Protein AF-A0A7S1C2X7-F1 (afdb_monomer)

Foldseek 3Di:
DDAQDKDWDADPVRFIWIKGFNDDDPQAKTWIWTAGPVRQKIKIKMWGWDWDADPVGTDIDIDMDIDMDHDDPPPCPVVVVVVVVVVVVVVVVVVCVVVVD

Solvent-accessible surface area (backbone atoms only — not comparable to full-atom values): 5803 Å² total; per-residue (Å²): 131,56,53,70,40,74,42,83,44,74,48,95,87,71,51,62,37,46,36,33,24,78,41,42,45,86,91,38,37,37,34,35,38,34,37,36,80,96,61,53,30,35,39,41,38,38,44,39,47,42,84,37,84,49,99,94,44,79,41,75,44,78,47,75,51,77,50,78,50,62,85,61,63,85,74,52,52,64,64,47,47,52,57,50,49,52,51,48,53,54,51,50,51,54,52,47,62,74,70,66,122

pLDDT: mean 79.11, std 12.17, range [45.94, 93.06]

Sequence (101 aa):
MVEGSKMAVQFSNGMAGTCNFPVAEPHKFCRWEFSFFAGLMKGIGTFTLTPQESDDGTVTKFDYTFSMEGFVGSIMSVVGNKAIIEGTENGLANIAKHFAK

Radius of gyration: 15.59 Å; Cα contacts (8 Å, |Δi|>4): 150; chains: 1; bounding box: 42×25×42 Å

Mean predicte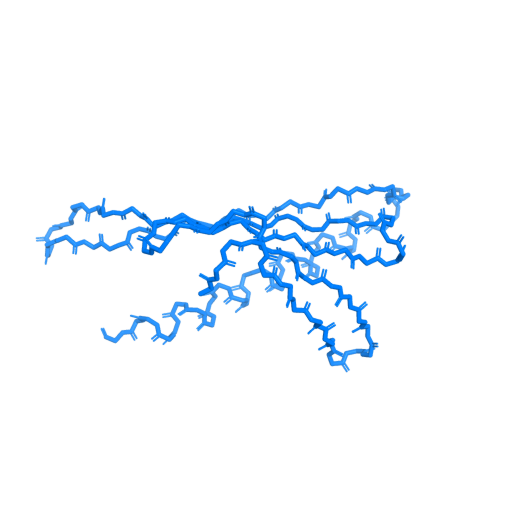d aligned error: 7.64 Å

Secondary structure (DSSP, 8-state):
--TT-EEEEE-TTS-EEEEEEEEEETTTEEEEEEEEGGGTEEEEEEEEEEEEEETTEEEEEEEEEEEEEE---TTHHHHHHHHHHHHHHHHHHHHHHHH--

Nearest PDB structures (foldseek):
  5zm6-assembly1_A-2  TM=5.815E-01  e=2.275E-01  Homo sapiens
  2ns9-assembly1_B  TM=5.458E-01  e=2.154E-01  Aeropyrum pernix
  5zm7-assembly1_A  TM=5.971E-01  e=5.152E-01  Homo sapiens
  1z94-assembly1_B  TM=5.077E-01  e=4.143E-01  Chromobacterium violaceum ATCC 12472
  8ceo-assembly1_l  TM=2.334E-01  e=2.643E+00  Saccharomyces cerevisiae

Organism: NCBI:txid216773

Structure (mmCIF, N/CA/C/O backbone):
data_AF-A0A7S1C2X7-F1
#
_entry.id   AF-A0A7S1C2X7-F1
#
loop_
_atom_site.group_PDB
_atom_site.id
_atom_site.type_symbol
_atom_site.label_atom_id
_atom_site.label_alt_id
_atom_site.label_comp_id
_atom_site.label_asym_id
_atom_site.label_entity_id
_atom_site.label_seq_id
_atom_site.pdbx_PDB_ins_code
_atom_site.Cartn_x
_atom_site.Cartn_y
_atom_site.Cartn_z
_atom_site.occupancy
_atom_site.B_iso_or_equiv
_atom_site.auth_seq_id
_atom_site.auth_comp_id
_atom_site.auth_asym_id
_atom_site.auth_atom_id
_atom_site.pdbx_PDB_model_num
ATOM 1 N N . MET A 1 1 ? -11.056 -4.405 -5.064 1.00 64.38 1 MET A N 1
ATOM 2 C CA . MET A 1 1 ? -9.813 -4.956 -5.645 1.00 64.38 1 MET A CA 1
ATOM 3 C C . MET A 1 1 ? -9.756 -6.435 -5.332 1.00 64.38 1 MET A C 1
ATOM 5 O O . MET A 1 1 ? -10.216 -6.807 -4.261 1.00 64.38 1 MET A O 1
ATOM 9 N N . VAL A 1 2 ? -9.264 -7.253 -6.262 1.00 80.06 2 VAL A N 1
ATOM 10 C CA . VAL A 1 2 ? -9.140 -8.711 -6.086 1.00 80.06 2 VAL A CA 1
ATOM 11 C C . VAL A 1 2 ? -7.661 -9.069 -6.092 1.00 80.06 2 VAL A C 1
ATOM 13 O O . VAL A 1 2 ? -6.878 -8.451 -6.820 1.00 80.06 2 VAL A O 1
ATOM 16 N N . GLU A 1 3 ? -7.278 -10.036 -5.269 1.00 89.25 3 GLU A N 1
ATOM 17 C CA . GLU A 1 3 ? -5.918 -10.562 -5.243 1.00 89.25 3 GLU A CA 1
ATOM 18 C C . GLU A 1 3 ? -5.467 -11.020 -6.639 1.00 89.25 3 GLU A C 1
ATOM 20 O O . GLU A 1 3 ? -6.252 -11.543 -7.430 1.00 89.25 3 GLU A O 1
ATOM 25 N N . GLY A 1 4 ? -4.205 -10.756 -6.974 1.00 86.50 4 GLY A N 1
ATOM 26 C CA . GLY A 1 4 ? -3.608 -11.085 -8.270 1.00 86.50 4 GLY A CA 1
ATOM 27 C C . GLY A 1 4 ? -3.970 -10.122 -9.406 1.00 86.50 4 GLY A C 1
ATOM 28 O O . GLY A 1 4 ? -3.434 -10.251 -10.510 1.00 86.50 4 GLY A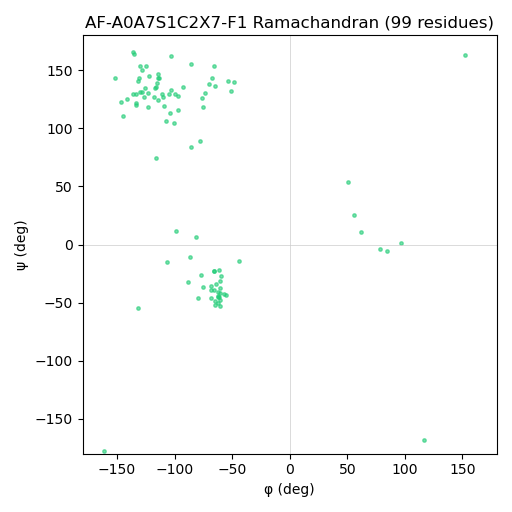 O 1
ATOM 29 N N . SER A 1 5 ? -4.838 -9.134 -9.161 1.00 89.06 5 SER A N 1
ATOM 30 C CA . SER A 1 5 ? -5.171 -8.122 -10.167 1.00 89.06 5 SER A CA 1
ATOM 31 C C . SER A 1 5 ? -3.974 -7.232 -10.518 1.00 89.06 5 SER A C 1
ATOM 33 O O . SER A 1 5 ? -3.045 -7.029 -9.728 1.00 89.06 5 SER A O 1
ATOM 35 N N . LYS A 1 6 ? -4.003 -6.697 -11.742 1.00 89.81 6 LYS A N 1
ATOM 36 C CA . LYS A 1 6 ? -2.997 -5.778 -12.273 1.00 89.81 6 LYS A CA 1
ATOM 37 C C . LYS A 1 6 ? -3.678 -4.569 -12.890 1.00 89.81 6 LYS A C 1
ATOM 39 O O . LYS A 1 6 ? -4.719 -4.701 -13.529 1.00 89.81 6 LYS A O 1
ATOM 44 N N . MET A 1 7 ? -3.064 -3.408 -12.731 1.00 88.69 7 MET A N 1
ATOM 45 C CA . MET A 1 7 ? -3.480 -2.159 -13.353 1.00 88.69 7 MET A CA 1
ATOM 46 C C . MET A 1 7 ? -2.284 -1.508 -14.035 1.00 88.69 7 MET A C 1
ATOM 48 O O . MET A 1 7 ? -1.226 -1.343 -13.428 1.00 88.69 7 MET A O 1
ATOM 52 N N . ALA A 1 8 ? -2.466 -1.098 -15.287 1.00 86.38 8 ALA A N 1
ATOM 53 C CA . ALA A 1 8 ? -1.550 -0.158 -15.912 1.00 86.38 8 ALA A CA 1
ATOM 54 C C . ALA A 1 8 ? -1.812 1.232 -15.318 1.00 86.38 8 ALA A C 1
ATOM 56 O O . ALA A 1 8 ? -2.961 1.669 -15.245 1.00 86.38 8 ALA A O 1
ATOM 57 N N . VAL A 1 9 ? -0.755 1.910 -14.879 1.00 82.25 9 VAL A N 1
ATOM 58 C CA . VAL A 1 9 ? -0.835 3.265 -14.329 1.00 82.25 9 VAL A CA 1
ATOM 59 C C . VAL A 1 9 ? -0.014 4.175 -15.219 1.00 82.25 9 VAL A C 1
ATOM 61 O O . VAL A 1 9 ? 1.157 3.899 -15.480 1.00 82.25 9 VAL A O 1
ATOM 64 N N . GLN A 1 10 ? -0.635 5.259 -15.670 1.00 82.81 10 GLN A N 1
ATOM 65 C CA . GLN A 1 10 ? 0.031 6.338 -16.378 1.00 82.81 10 GLN A CA 1
ATOM 66 C C . GLN A 1 10 ? -0.040 7.596 -15.519 1.00 82.81 10 GLN A C 1
ATOM 68 O O . GLN A 1 10 ? -1.116 8.020 -15.098 1.00 82.81 10 GLN A O 1
ATOM 73 N N . PHE A 1 11 ? 1.119 8.175 -15.241 1.00 74.19 11 PHE A N 1
ATOM 74 C CA . PHE A 1 11 ? 1.243 9.430 -14.524 1.00 74.19 11 PHE A CA 1
ATOM 75 C C . PHE A 1 11 ? 1.114 10.607 -15.492 1.00 74.19 11 PHE A C 1
ATOM 77 O O . PHE A 1 11 ? 1.430 10.508 -16.679 1.00 74.19 11 PHE A O 1
ATOM 84 N N . SER A 1 12 ? 0.699 11.759 -14.966 1.00 75.00 12 SER A N 1
ATOM 85 C CA . SER A 1 12 ? 0.547 13.002 -15.734 1.00 75.00 12 SER A CA 1
ATOM 86 C C . SER A 1 12 ? 1.856 13.510 -16.349 1.00 75.00 12 SER A C 1
ATOM 88 O O . SER A 1 12 ? 1.824 14.230 -17.341 1.00 75.00 12 SER A O 1
ATOM 90 N N . ASN A 1 13 ? 3.007 13.109 -15.802 1.00 74.44 13 ASN A N 1
ATOM 91 C CA . ASN A 1 13 ? 4.333 13.410 -16.347 1.00 74.44 13 ASN A CA 1
ATOM 92 C C . ASN A 1 13 ? 4.756 12.471 -17.500 1.00 74.44 13 ASN A C 1
ATOM 94 O O . ASN A 1 13 ? 5.904 12.516 -17.935 1.00 74.44 13 ASN A O 1
ATOM 98 N N . GLY A 1 14 ? 3.859 11.596 -17.967 1.00 76.25 14 GLY A N 1
ATOM 99 C CA . GLY A 1 14 ? 4.105 10.659 -19.063 1.00 76.25 14 GLY A CA 1
ATOM 100 C C . GLY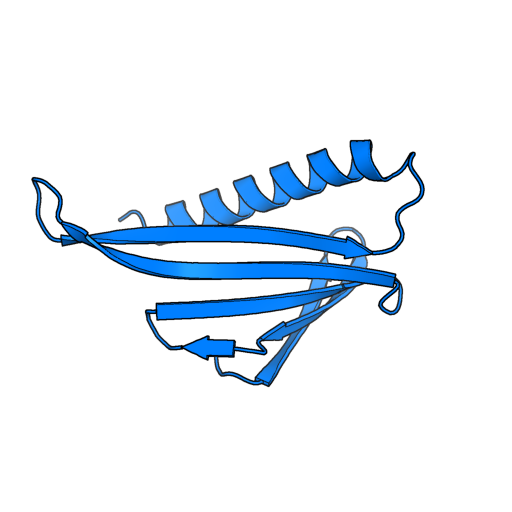 A 1 14 ? 4.786 9.352 -18.651 1.00 76.25 14 GLY A C 1
ATOM 101 O O . GLY A 1 14 ? 4.891 8.448 -19.479 1.00 76.25 14 GLY A O 1
ATOM 102 N N . MET A 1 15 ? 5.211 9.202 -17.391 1.00 74.06 15 MET A N 1
ATOM 103 C CA . MET A 1 15 ? 5.709 7.920 -16.892 1.00 74.06 15 MET A CA 1
ATOM 104 C C . MET A 1 15 ? 4.575 6.898 -16.835 1.00 74.06 15 MET A C 1
ATOM 106 O O . MET A 1 15 ? 3.447 7.219 -16.466 1.00 74.06 15 MET A O 1
ATOM 110 N N . ALA A 1 16 ? 4.886 5.646 -17.147 1.00 79.88 16 ALA A N 1
ATOM 111 C CA . ALA A 1 16 ? 3.953 4.540 -17.016 1.00 79.88 16 ALA A CA 1
ATOM 112 C C . ALA A 1 16 ? 4.598 3.383 -16.256 1.00 79.88 16 ALA A C 1
ATOM 114 O O . ALA A 1 16 ? 5.818 3.204 -16.270 1.00 79.88 16 ALA A O 1
ATOM 115 N N . GLY A 1 17 ? 3.768 2.581 -15.60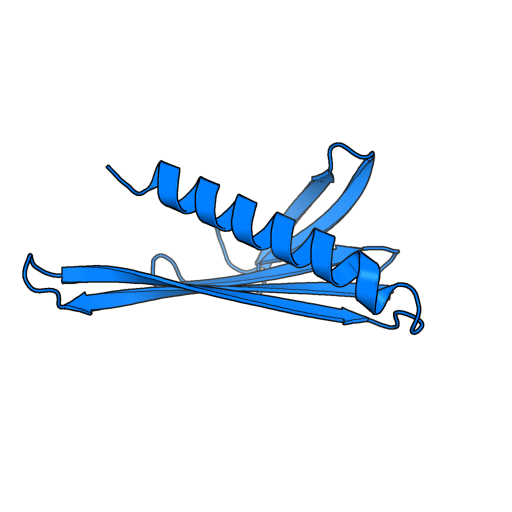7 1.00 81.00 17 GLY A N 1
ATOM 116 C CA . GLY A 1 17 ? 4.196 1.334 -14.998 1.00 81.00 17 GLY A CA 1
ATOM 117 C C . GLY A 1 17 ? 3.023 0.412 -14.729 1.00 81.00 17 GLY A C 1
ATOM 118 O O . GLY A 1 17 ? 1.874 0.707 -15.060 1.00 81.00 17 GLY A O 1
ATOM 119 N N . THR A 1 18 ? 3.327 -0.732 -14.133 1.00 86.31 18 THR A N 1
ATOM 120 C CA . THR A 1 18 ? 2.313 -1.711 -13.740 1.00 86.31 18 THR A CA 1
ATOM 121 C C . THR A 1 18 ? 2.215 -1.738 -12.227 1.00 86.31 18 THR A C 1
ATOM 123 O O . THR A 1 18 ? 3.222 -1.920 -11.543 1.00 86.31 18 THR A O 1
ATOM 126 N N . CYS A 1 19 ? 0.998 -1.564 -11.722 1.00 88.69 19 CYS A N 1
ATOM 127 C CA . CYS A 1 19 ? 0.641 -1.802 -10.336 1.00 88.69 19 CYS A CA 1
ATOM 128 C C . CYS A 1 19 ? 0.031 -3.202 -10.217 1.00 88.69 19 CYS A C 1
ATOM 130 O O . CYS A 1 19 ? -0.885 -3.550 -10.962 1.00 88.69 19 CYS A O 1
ATOM 132 N N . ASN A 1 20 ? 0.545 -4.011 -9.301 1.00 91.69 20 ASN A N 1
ATOM 133 C CA . ASN A 1 20 ? 0.075 -5.361 -9.017 1.00 91.69 20 ASN A CA 1
ATOM 134 C C . ASN A 1 20 ? -0.499 -5.396 -7.605 1.00 91.69 20 ASN A C 1
ATOM 136 O O . ASN A 1 20 ? 0.026 -4.727 -6.722 1.00 91.69 20 ASN A O 1
ATOM 140 N N . PHE A 1 21 ? -1.517 -6.218 -7.377 1.00 91.38 21 PHE A N 1
ATOM 141 C CA . PHE A 1 21 ? -2.149 -6.389 -6.069 1.00 91.38 21 PHE A CA 1
ATOM 142 C C . PHE A 1 21 ? -1.936 -7.828 -5.591 1.00 91.38 21 PHE A C 1
ATOM 144 O O . PHE A 1 21 ? -2.850 -8.646 -5.696 1.00 91.38 21 PHE A O 1
ATOM 151 N N . PRO A 1 22 ? -0.716 -8.187 -5.146 1.00 90.50 22 PRO A N 1
ATOM 152 C CA . PRO A 1 22 ? -0.373 -9.569 -4.816 1.00 90.50 22 PRO A CA 1
ATOM 153 C C . PRO A 1 22 ? -1.145 -10.130 -3.622 1.00 90.50 22 PRO A C 1
ATOM 155 O O . PRO A 1 22 ? -1.238 -11.343 -3.512 1.00 90.50 22 PRO A O 1
ATOM 158 N N . VAL A 1 23 ? -1.667 -9.273 -2.739 1.00 92.00 23 VAL A N 1
ATOM 159 C CA . VAL A 1 23 ? -2.491 -9.679 -1.595 1.00 92.00 23 VAL A CA 1
ATOM 160 C C . VAL A 1 23 ? -3.602 -8.655 -1.423 1.00 92.00 23 VAL A C 1
ATOM 162 O O . VAL A 1 23 ? -3.326 -7.458 -1.302 1.00 92.00 23 VAL A O 1
ATOM 165 N N . ALA A 1 24 ? -4.853 -9.106 -1.407 1.00 91.62 24 ALA A N 1
ATOM 166 C CA . ALA A 1 24 ? -5.993 -8.232 -1.161 1.00 91.62 24 ALA A CA 1
ATOM 167 C C . ALA A 1 24 ? -7.080 -8.968 -0.377 1.00 91.62 24 ALA A C 1
ATOM 169 O O . ALA A 1 24 ? -7.782 -9.826 -0.907 1.00 91.62 24 ALA A O 1
ATOM 170 N N . GLU A 1 25 ? -7.259 -8.561 0.874 1.00 92.19 25 GLU A N 1
ATOM 171 C CA . GLU A 1 25 ? -8.318 -9.020 1.758 1.00 92.19 25 GLU A CA 1
ATOM 172 C C . GLU A 1 25 ? -9.395 -7.933 1.867 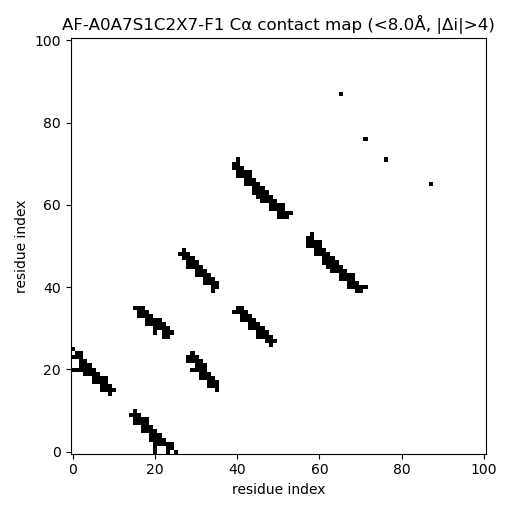1.00 92.19 25 GLU A C 1
ATOM 174 O O . GLU A 1 25 ? -9.141 -6.855 2.428 1.00 92.19 25 GLU A O 1
ATOM 179 N N . PRO A 1 26 ? -10.611 -8.181 1.348 1.00 88.38 26 PRO A N 1
ATOM 180 C CA . PRO A 1 26 ? -11.699 -7.220 1.423 1.00 88.38 26 PRO A CA 1
ATOM 181 C C . PRO A 1 26 ? -11.911 -6.704 2.849 1.00 88.38 26 PRO A C 1
ATOM 183 O O . PRO A 1 26 ? -11.985 -7.480 3.799 1.00 88.38 26 PRO A O 1
ATOM 186 N N . HIS A 1 27 ? -12.019 -5.381 2.980 1.00 86.00 27 HIS A N 1
ATOM 187 C CA . HIS A 1 27 ? -12.272 -4.675 4.243 1.00 86.00 27 HIS A CA 1
ATOM 188 C C . HIS A 1 27 ? -11.200 -4.832 5.334 1.00 86.00 27 HIS A C 1
ATOM 190 O O . HIS A 1 27 ? -11.440 -4.410 6.461 1.00 86.00 27 HIS A O 1
ATOM 196 N N . LYS A 1 28 ? -10.025 -5.397 5.023 1.00 90.88 28 LYS A N 1
ATOM 197 C CA . LYS A 1 28 ? -8.959 -5.618 6.012 1.00 90.88 28 LYS A CA 1
ATOM 198 C C . LYS A 1 28 ? -7.597 -5.144 5.547 1.00 90.88 28 LYS A C 1
ATOM 200 O O . LYS A 1 28 ? -6.942 -4.377 6.246 1.00 90.88 28 LYS A O 1
ATOM 205 N N . PHE A 1 29 ? -7.156 -5.612 4.385 1.00 91.44 29 PHE A N 1
ATOM 206 C CA . PHE A 1 29 ? -5.766 -5.463 3.986 1.00 91.44 29 PHE A CA 1
ATOM 207 C C . PHE A 1 29 ? -5.618 -5.408 2.473 1.00 91.44 29 PHE A C 1
ATOM 209 O O . PHE A 1 29 ? -6.306 -6.102 1.729 1.00 91.44 29 PHE A O 1
ATOM 216 N N . CYS A 1 30 ? -4.685 -4.598 1.997 1.00 92.62 30 CYS A N 1
ATOM 217 C CA . CYS A 1 30 ? -4.309 -4.584 0.595 1.00 92.62 30 CYS A CA 1
ATOM 218 C C . CYS A 1 30 ? -2.826 -4.261 0.475 1.00 92.62 30 CYS A C 1
ATOM 220 O O . CYS A 1 30 ? -2.385 -3.198 0.911 1.00 92.62 30 CYS A O 1
ATOM 222 N N . ARG A 1 31 ? -2.067 -5.155 -0.155 1.00 92.75 31 ARG A N 1
ATOM 223 C CA . ARG A 1 31 ? -0.699 -4.890 -0.593 1.00 92.75 31 ARG A CA 1
ATOM 224 C C . ARG A 1 31 ? -0.709 -4.640 -2.086 1.00 92.75 31 ARG A C 1
ATOM 226 O O . ARG A 1 31 ? -1.265 -5.431 -2.848 1.00 92.75 31 ARG A O 1
ATOM 233 N N . TRP A 1 32 ? -0.035 -3.580 -2.498 1.00 90.56 32 TRP A N 1
ATOM 234 C CA . TRP A 1 32 ? 0.183 -3.275 -3.898 1.00 90.56 32 TRP A CA 1
ATOM 235 C C . TRP A 1 32 ? 1.654 -3.021 -4.184 1.00 90.56 32 TRP A C 1
ATOM 237 O O . TRP A 1 32 ? 2.422 -2.589 -3.327 1.00 90.56 32 TRP A O 1
ATOM 247 N N . GLU A 1 33 ? 2.053 -3.338 -5.406 1.00 90.69 33 GLU A N 1
ATOM 248 C CA . GLU A 1 33 ? 3.432 -3.276 -5.854 1.00 90.69 33 GLU A CA 1
ATOM 249 C C . GLU A 1 33 ? 3.494 -2.590 -7.206 1.00 90.69 33 GLU A C 1
ATOM 251 O O . GLU A 1 33 ? 2.908 -3.059 -8.184 1.00 90.69 33 GLU A O 1
ATOM 256 N N . PHE A 1 34 ? 4.225 -1.489 -7.264 1.00 85.75 34 PHE A N 1
ATOM 257 C CA . PHE A 1 34 ? 4.414 -0.712 -8.472 1.00 85.75 34 PHE A CA 1
ATOM 258 C C . PHE A 1 34 ? 5.853 -0.837 -8.957 1.00 85.75 34 PHE A C 1
ATOM 260 O O . PHE A 1 34 ? 6.784 -0.616 -8.190 1.00 85.75 34 PHE A O 1
ATOM 267 N N . SER A 1 35 ? 6.053 -1.164 -10.231 1.00 82.62 35 SER A N 1
ATOM 268 C CA . SER A 1 35 ? 7.393 -1.283 -10.820 1.00 82.62 35 SER A CA 1
ATOM 269 C C . SER A 1 35 ? 7.611 -0.248 -11.919 1.00 82.62 35 SER A C 1
ATOM 271 O O . SER A 1 35 ? 6.751 -0.050 -12.778 1.00 82.62 35 SER A O 1
ATOM 273 N N . PHE A 1 36 ? 8.784 0.387 -11.902 1.00 75.75 36 PHE A N 1
ATOM 274 C CA . PHE A 1 36 ? 9.198 1.436 -12.835 1.00 75.75 36 PHE A CA 1
ATOM 275 C C . PHE A 1 36 ? 10.643 1.200 -13.309 1.00 75.75 36 PHE A C 1
ATOM 277 O O . PHE A 1 36 ? 11.364 0.372 -12.751 1.00 75.75 36 PHE A O 1
ATOM 284 N N . PHE A 1 37 ? 11.041 1.867 -14.402 1.00 73.00 37 PHE A N 1
ATOM 285 C CA . PHE A 1 37 ? 12.340 1.676 -15.078 1.00 73.00 37 PHE A CA 1
ATOM 286 C C . PHE A 1 37 ? 12.654 0.205 -15.385 1.00 73.00 37 PHE A C 1
ATOM 288 O O . PHE A 1 37 ? 13.684 -0.320 -14.971 1.00 73.00 37 PHE A O 1
ATOM 295 N N . ALA A 1 38 ? 11.734 -0.484 -16.067 1.00 73.06 38 ALA A N 1
ATOM 296 C CA . ALA A 1 38 ? 11.872 -1.905 -16.404 1.00 73.06 38 ALA A CA 1
ATOM 297 C C . ALA A 1 38 ? 12.113 -2.835 -15.188 1.00 73.06 38 ALA A C 1
ATOM 299 O O . ALA A 1 38 ? 12.672 -3.916 -15.338 1.00 73.06 38 ALA A O 1
ATOM 300 N N . GLY A 1 39 ? 11.678 -2.429 -13.986 1.00 72.50 39 GLY A N 1
ATOM 301 C CA . GLY A 1 39 ? 11.792 -3.223 -12.757 1.00 72.50 39 GLY A CA 1
ATOM 302 C C . GLY A 1 39 ? 13.005 -2.891 -11.887 1.00 72.50 39 GLY A C 1
ATOM 303 O O . GLY A 1 39 ? 13.161 -3.497 -10.832 1.00 72.50 39 GLY A O 1
ATOM 304 N N . LEU A 1 40 ? 13.834 -1.916 -12.278 1.00 74.56 40 LEU A N 1
ATOM 305 C CA . LEU A 1 40 ? 14.977 -1.456 -11.474 1.00 74.56 40 LEU A CA 1
ATOM 306 C C . LEU A 1 40 ? 14.563 -0.779 -10.165 1.00 74.56 40 LEU A C 1
ATOM 308 O O . LEU A 1 40 ? 15.356 -0.706 -9.224 1.00 74.56 40 LEU A O 1
ATOM 312 N N . MET A 1 41 ? 13.333 -0.272 -10.116 1.00 75.94 41 MET A N 1
ATOM 313 C CA . MET A 1 41 ? 12.742 0.269 -8.906 1.00 75.94 41 MET A CA 1
ATOM 314 C C . MET A 1 41 ? 11.339 -0.290 -8.698 1.00 75.94 41 MET A C 1
ATOM 316 O O . MET A 1 41 ? 10.555 -0.459 -9.642 1.00 75.94 41 MET A O 1
ATOM 320 N N . LYS A 1 42 ? 11.038 -0.564 -7.433 1.00 82.94 42 LYS A N 1
ATOM 321 C CA . LYS A 1 42 ? 9.791 -1.147 -6.971 1.00 82.94 42 LYS A CA 1
ATOM 322 C C . LYS A 1 42 ? 9.282 -0.356 -5.771 1.00 82.94 42 LYS A C 1
ATOM 324 O O . LYS A 1 42 ? 9.973 -0.236 -4.770 1.00 82.94 42 LYS A O 1
ATOM 329 N N . GLY A 1 43 ? 8.077 0.185 -5.875 1.00 83.62 43 GLY A N 1
ATOM 330 C CA . GLY A 1 43 ? 7.325 0.727 -4.750 1.00 83.62 43 GLY A CA 1
ATOM 331 C C . GLY A 1 43 ? 6.420 -0.357 -4.182 1.00 83.62 43 GLY A C 1
ATOM 332 O O . GLY A 1 43 ? 5.771 -1.073 -4.945 1.00 83.62 43 GLY A O 1
ATOM 333 N N . ILE A 1 44 ? 6.375 -0.490 -2.864 1.00 87.44 44 ILE A N 1
ATOM 334 C CA . ILE A 1 44 ? 5.504 -1.433 -2.166 1.00 87.44 44 ILE A CA 1
ATOM 335 C C . ILE A 1 44 ? 4.660 -0.622 -1.196 1.00 87.44 44 ILE A C 1
ATOM 337 O O . ILE A 1 44 ? 5.192 0.035 -0.306 1.00 87.44 44 ILE A O 1
ATOM 341 N N . GLY A 1 45 ? 3.346 -0.661 -1.383 1.00 87.50 45 GLY A N 1
ATOM 342 C CA . GLY A 1 45 ? 2.391 -0.028 -0.488 1.00 87.50 45 GLY A CA 1
ATOM 343 C C . GLY A 1 45 ? 1.540 -1.062 0.234 1.00 87.50 45 GLY A C 1
ATOM 344 O O . GLY A 1 45 ? 1.150 -2.076 -0.352 1.00 87.50 45 GLY A O 1
ATOM 345 N N . THR A 1 46 ? 1.219 -0.800 1.498 1.00 91.50 46 THR A N 1
ATOM 346 C CA . THR A 1 46 ? 0.255 -1.597 2.264 1.00 91.50 46 THR A CA 1
ATOM 347 C C . THR A 1 46 ? -0.800 -0.701 2.886 1.00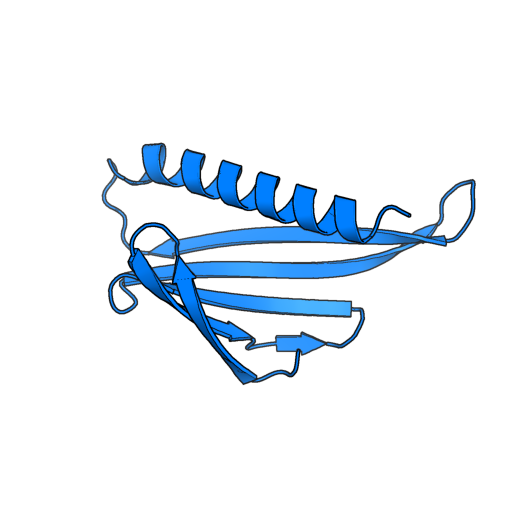 91.50 46 THR A C 1
ATOM 349 O O . THR A 1 46 ? -0.462 0.262 3.570 1.00 91.50 46 THR A O 1
ATOM 352 N N . PHE A 1 47 ? -2.062 -1.065 2.709 1.00 90.31 47 PHE A N 1
ATOM 353 C CA . PHE A 1 47 ? -3.193 -0.523 3.448 1.00 90.31 47 PHE A CA 1
ATOM 354 C C . PHE A 1 47 ? -3.657 -1.558 4.467 1.00 90.31 47 PHE A C 1
ATOM 356 O O . PHE A 1 47 ? -3.918 -2.702 4.089 1.00 90.31 47 PHE A O 1
ATOM 363 N N . THR A 1 48 ? -3.814 -1.145 5.719 1.00 92.38 48 THR A N 1
ATOM 364 C CA . THR A 1 48 ? -4.389 -1.968 6.783 1.00 92.38 48 THR A CA 1
ATOM 365 C C . THR A 1 48 ? -5.535 -1.205 7.431 1.00 92.38 48 THR A C 1
ATOM 367 O O . THR A 1 48 ? -5.377 -0.061 7.853 1.00 92.38 48 THR A O 1
ATOM 370 N N . LEU A 1 49 ? -6.696 -1.847 7.497 1.00 91.12 49 LEU A N 1
ATOM 371 C CA . LEU A 1 49 ? -7.899 -1.331 8.133 1.00 91.12 49 LEU A CA 1
ATOM 372 C C . LEU A 1 49 ? -8.135 -2.129 9.408 1.00 91.12 49 LEU A C 1
ATOM 374 O O . LEU A 1 49 ? -8.322 -3.345 9.352 1.00 91.12 49 LEU A O 1
ATOM 378 N N . THR A 1 50 ? -8.131 -1.454 10.553 1.00 92.56 50 THR A N 1
ATOM 379 C CA . THR A 1 50 ? -8.456 -2.084 11.837 1.00 92.56 50 THR A CA 1
ATOM 380 C C . THR A 1 50 ? -9.569 -1.313 12.537 1.00 92.56 50 THR A C 1
ATOM 382 O O . THR A 1 50 ? -9.531 -0.083 12.556 1.00 92.56 50 THR A O 1
ATOM 385 N N . PRO A 1 51 ? -10.590 -1.990 13.092 1.00 92.06 51 PRO A N 1
ATOM 386 C CA . PRO A 1 51 ? -11.532 -1.324 13.978 1.00 92.06 51 PRO A CA 1
ATOM 387 C C . PRO A 1 51 ? -10.788 -0.872 15.237 1.00 92.06 51 PRO A C 1
ATOM 389 O O . PRO A 1 51 ? -9.973 -1.613 15.790 1.00 92.06 51 PRO A O 1
ATOM 392 N N . GLN A 1 52 ? -11.064 0.346 15.675 1.00 92.25 52 GLN A N 1
ATOM 393 C CA . GLN A 1 52 ? -10.494 0.942 16.869 1.00 92.25 52 GLN A CA 1
ATOM 394 C C . GLN A 1 52 ? -11.623 1.584 17.673 1.00 92.25 52 GLN A C 1
ATOM 396 O O . GLN A 1 52 ? -12.408 2.361 17.140 1.00 92.25 52 GLN A O 1
ATOM 401 N N . GLU A 1 53 ? -11.698 1.266 18.959 1.00 93.06 53 GLU A N 1
ATOM 402 C CA . GLU A 1 53 ? -12.643 1.918 19.864 1.00 93.06 53 GLU A CA 1
ATOM 403 C C . GLU A 1 53 ? -12.223 3.374 20.115 1.00 93.06 53 GLU A C 1
ATOM 405 O O . GLU A 1 53 ? -11.037 3.678 20.280 1.00 93.06 53 GLU A O 1
ATOM 410 N N . SER A 1 54 ? -13.206 4.270 20.125 1.00 86.88 54 SER A N 1
ATOM 411 C CA . SER A 1 54 ? -13.080 5.697 20.416 1.00 86.88 54 SER A CA 1
ATOM 412 C C . SER A 1 54 ? -14.216 6.125 21.349 1.00 86.88 54 SER A C 1
ATOM 414 O O . SER A 1 54 ? -15.199 5.402 21.511 1.00 86.88 54 SER A O 1
ATOM 416 N N . ASP A 1 55 ? -14.091 7.306 21.951 1.00 88.50 55 ASP A N 1
ATOM 417 C CA . ASP A 1 55 ? -15.078 7.846 22.892 1.00 88.50 55 ASP A CA 1
ATOM 418 C C . ASP A 1 55 ? -16.472 8.014 22.250 1.00 88.50 55 ASP A C 1
ATOM 420 O O . ASP A 1 55 ? -17.487 7.875 22.932 1.00 88.50 55 ASP A O 1
ATOM 424 N N . ASP A 1 56 ? -16.525 8.216 20.928 1.00 87.44 56 ASP A N 1
ATOM 425 C CA . ASP A 1 56 ? -17.756 8.375 20.140 1.00 87.44 56 ASP A CA 1
ATOM 426 C C . ASP A 1 56 ? -18.204 7.078 19.419 1.00 87.44 56 ASP A C 1
ATOM 428 O O . ASP A 1 56 ? -19.093 7.105 18.563 1.00 87.44 56 ASP A O 1
ATOM 432 N N . GLY A 1 57 ? -17.599 5.929 19.751 1.00 89.12 57 GLY A N 1
ATOM 433 C CA . GLY A 1 57 ? -17.901 4.610 19.179 1.00 89.12 57 GLY A CA 1
ATOM 434 C C . GLY A 1 57 ? -16.739 3.981 18.401 1.00 89.12 57 GLY A C 1
ATOM 435 O O . GLY A 1 57 ? -15.598 4.433 18.459 1.00 89.12 57 GLY A O 1
ATOM 436 N N . THR A 1 58 ? -17.010 2.903 17.661 1.00 90.62 58 THR A N 1
ATOM 437 C CA . THR A 1 58 ? -15.983 2.211 16.867 1.00 90.62 58 THR A CA 1
ATOM 438 C C . THR A 1 58 ? -15.644 3.006 15.602 1.00 90.62 58 THR A C 1
ATOM 440 O O . THR A 1 58 ? -16.482 3.183 14.716 1.00 90.62 58 THR A O 1
ATOM 443 N N . VAL A 1 59 ? -14.387 3.428 15.476 1.00 88.31 59 VAL A N 1
ATOM 444 C CA . VAL A 1 59 ? -13.827 4.060 14.275 1.00 88.31 59 VAL A CA 1
ATOM 445 C C . VAL A 1 59 ? -12.965 3.068 13.492 1.00 88.31 59 VAL A C 1
ATOM 447 O O . VAL A 1 59 ? -12.538 2.038 14.007 1.00 88.31 59 VAL A O 1
ATOM 450 N N . THR A 1 60 ? -12.691 3.352 12.218 1.00 87.62 60 THR A N 1
ATOM 451 C CA . THR A 1 60 ? -11.722 2.567 11.435 1.00 87.62 60 THR A CA 1
ATOM 452 C C . THR A 1 60 ? -10.374 3.269 11.449 1.00 87.62 60 THR A C 1
ATOM 454 O O . THR A 1 60 ? -10.231 4.357 10.892 1.00 87.62 60 THR A O 1
ATOM 457 N N . LYS A 1 61 ? -9.367 2.630 12.041 1.00 88.25 61 LYS A N 1
ATOM 458 C CA . LYS A 1 61 ? -7.974 3.037 11.907 1.00 88.25 61 LYS A CA 1
ATOM 459 C C . LYS A 1 61 ? -7.457 2.616 10.535 1.00 88.25 61 LYS A C 1
ATOM 461 O O . LYS A 1 61 ? -7.538 1.444 10.159 1.00 88.25 61 LYS A O 1
ATOM 466 N N . PHE A 1 62 ? -6.922 3.586 9.803 1.00 86.75 62 PHE A N 1
ATOM 467 C CA . PHE A 1 62 ? -6.316 3.398 8.493 1.00 86.75 62 PHE A CA 1
ATOM 468 C C . PHE A 1 62 ? -4.800 3.542 8.617 1.00 86.75 62 PHE A C 1
ATOM 470 O O . PHE A 1 62 ? -4.294 4.652 8.776 1.00 86.75 62 PHE A O 1
ATOM 477 N N . ASP A 1 63 ? -4.075 2.430 8.541 1.00 88.50 63 ASP A N 1
ATOM 478 C CA . ASP A 1 63 ? -2.616 2.434 8.504 1.00 88.50 63 ASP A CA 1
ATOM 479 C C . ASP A 1 63 ? -2.141 2.276 7.059 1.00 88.50 63 ASP A C 1
ATOM 481 O O . ASP A 1 63 ? -2.555 1.361 6.339 1.00 88.50 63 ASP A O 1
ATOM 485 N N . TYR A 1 64 ? -1.242 3.162 6.640 1.00 83.31 64 TYR A N 1
ATOM 486 C CA . TYR A 1 64 ? -0.589 3.083 5.343 1.00 83.31 64 TYR A CA 1
ATOM 487 C C . TYR A 1 64 ? 0.917 3.054 5.506 1.00 83.31 64 TYR A C 1
ATOM 489 O O . TYR A 1 64 ? 1.493 3.901 6.187 1.00 83.31 64 TYR A O 1
ATOM 497 N N . THR A 1 65 ? 1.554 2.099 4.836 1.00 84.38 65 THR A N 1
ATOM 498 C CA . THR A 1 65 ? 3.007 2.077 4.706 1.00 84.38 65 THR A CA 1
ATOM 499 C C . THR A 1 65 ? 3.386 2.093 3.240 1.00 84.38 65 THR A C 1
ATOM 501 O O . THR A 1 65 ? 2.688 1.523 2.399 1.00 84.38 65 THR A O 1
ATOM 504 N N . PHE A 1 66 ? 4.492 2.764 2.945 1.00 82.31 66 PHE A N 1
ATOM 505 C CA . PHE A 1 66 ? 5.087 2.782 1.624 1.00 82.31 66 PHE A CA 1
ATOM 506 C C . PHE A 1 66 ? 6.593 2.614 1.755 1.00 82.31 66 PHE A C 1
ATOM 508 O O . PHE A 1 66 ? 7.240 3.330 2.520 1.00 82.31 66 PHE A O 1
ATOM 515 N N . SER A 1 67 ? 7.148 1.679 0.997 1.00 78.38 67 SER A N 1
ATOM 516 C CA . SER A 1 67 ? 8.585 1.502 0.851 1.00 78.38 67 SER A CA 1
ATOM 517 C C . SER A 1 67 ? 8.972 1.538 -0.619 1.00 78.38 67 SER A C 1
ATOM 519 O O . SER A 1 67 ? 8.182 1.210 -1.507 1.00 78.38 67 SER A O 1
ATOM 521 N N . MET A 1 68 ? 10.214 1.936 -0.879 1.00 78.00 68 MET A N 1
ATOM 522 C CA . MET A 1 68 ? 10.832 1.726 -2.177 1.00 78.00 68 MET A CA 1
ATOM 523 C C . MET A 1 68 ? 12.033 0.808 -2.051 1.00 78.00 68 MET A C 1
ATOM 525 O O . MET A 1 68 ? 12.892 1.000 -1.194 1.00 78.00 68 MET A O 1
ATOM 529 N N . GLU A 1 69 ? 12.110 -0.140 -2.968 1.00 76.81 69 GLU A N 1
ATOM 530 C CA . GLU A 1 69 ? 13.234 -1.036 -3.175 1.00 76.81 69 GLU A CA 1
ATOM 531 C C . GLU A 1 69 ? 13.833 -0.750 -4.558 1.00 76.81 69 GLU A C 1
ATOM 533 O O . GLU A 1 69 ? 13.109 -0.517 -5.529 1.00 76.81 69 GLU A O 1
ATOM 538 N N . GLY A 1 70 ? 15.161 -0.747 -4.673 1.00 69.38 70 GLY A N 1
ATOM 539 C CA . GLY A 1 70 ? 15.836 -0.541 -5.955 1.00 69.38 70 GLY A CA 1
ATOM 540 C C . GLY A 1 70 ? 17.227 0.071 -5.833 1.00 69.38 70 GLY A C 1
ATOM 541 O O . GLY A 1 70 ? 17.599 0.633 -4.801 1.00 69.38 70 GLY A O 1
ATOM 542 N N . PHE A 1 71 ? 18.006 -0.038 -6.910 1.00 58.53 71 PHE A N 1
ATOM 543 C CA . PHE A 1 71 ? 19.373 0.478 -6.972 1.00 58.53 71 PHE A CA 1
ATOM 544 C C . PHE A 1 71 ? 19.358 1.954 -7.372 1.00 58.53 71 PHE A C 1
ATOM 546 O O . PHE A 1 71 ? 19.490 2.312 -8.542 1.00 58.53 71 PHE A O 1
ATOM 553 N N . VAL A 1 72 ? 19.158 2.826 -6.389 1.00 56.59 72 VAL A N 1
ATOM 554 C CA . VAL A 1 72 ? 19.210 4.272 -6.595 1.00 56.59 72 VAL A CA 1
ATOM 555 C C . VAL A 1 72 ? 20.571 4.755 -6.119 1.00 56.59 72 VAL A C 1
ATOM 557 O O . VAL A 1 72 ? 20.831 4.824 -4.919 1.00 56.59 72 VAL A O 1
ATOM 560 N N . GLY A 1 73 ? 21.462 5.064 -7.065 1.00 51.12 73 GLY A N 1
ATOM 561 C CA . GLY A 1 73 ? 22.716 5.751 -6.763 1.00 51.12 73 GLY A CA 1
ATOM 562 C C . GLY A 1 73 ? 22.452 6.969 -5.868 1.00 51.12 73 GLY A C 1
ATOM 563 O O . GLY A 1 73 ? 21.464 7.680 -6.059 1.00 51.12 73 GLY A O 1
ATOM 564 N N . SER A 1 74 ? 23.331 7.180 -4.891 1.00 51.81 74 SER A N 1
ATOM 565 C CA . SER A 1 74 ? 23.236 8.086 -3.728 1.00 51.81 74 SER A CA 1
ATOM 566 C C . SER A 1 74 ? 22.712 9.516 -3.953 1.00 51.81 74 SER A C 1
ATOM 568 O O . SER A 1 74 ? 22.370 10.189 -2.987 1.00 51.81 74 SER A O 1
ATOM 570 N N . ILE A 1 75 ? 22.624 9.993 -5.194 1.00 48.34 75 ILE A N 1
ATOM 571 C CA . ILE A 1 75 ? 22.164 11.342 -5.556 1.00 48.34 75 ILE A CA 1
ATOM 572 C C . ILE A 1 75 ? 20.638 11.398 -5.755 1.00 48.34 75 ILE A C 1
ATOM 574 O O . ILE A 1 75 ? 20.004 12.399 -5.426 1.00 48.34 75 ILE A O 1
ATOM 578 N N . MET A 1 76 ? 20.019 10.317 -6.233 1.00 49.09 76 MET A N 1
ATOM 579 C CA . MET A 1 76 ? 18.569 10.264 -6.475 1.00 49.09 76 MET A CA 1
ATOM 580 C C . MET A 1 76 ? 17.769 9.863 -5.222 1.00 49.09 76 MET A C 1
ATOM 582 O O . MET A 1 76 ? 16.550 10.030 -5.203 1.00 49.09 76 MET A O 1
ATOM 586 N N . SER A 1 77 ? 18.432 9.397 -4.155 1.00 54.00 77 SER A N 1
ATOM 587 C CA . SER A 1 77 ? 17.762 9.019 -2.902 1.00 54.00 77 SER A CA 1
ATOM 588 C C . SER A 1 77 ? 17.170 10.226 -2.166 1.00 54.00 77 SER A C 1
ATOM 590 O O . SER A 1 77 ? 16.081 10.131 -1.615 1.00 54.00 77 SER A O 1
ATOM 592 N N . VAL A 1 78 ? 17.827 11.390 -2.201 1.00 52.59 78 VAL A N 1
ATOM 593 C CA . VAL A 1 78 ? 17.380 12.571 -1.441 1.00 52.59 78 VAL A CA 1
ATOM 594 C C . VAL A 1 78 ? 16.231 13.303 -2.145 1.00 52.59 78 VAL A C 1
ATOM 596 O O . VAL A 1 78 ? 15.229 13.631 -1.514 1.00 52.59 78 VAL A O 1
ATOM 599 N N . VAL A 1 79 ? 16.340 13.527 -3.460 1.00 51.72 79 VAL A N 1
ATOM 600 C CA . VAL A 1 79 ? 15.307 14.232 -4.248 1.00 51.72 79 VAL A CA 1
ATOM 601 C C . VAL A 1 79 ? 14.093 13.335 -4.508 1.00 51.72 79 VAL A C 1
ATOM 603 O O . VAL A 1 79 ? 12.957 13.806 -4.443 1.00 51.72 79 VAL A O 1
ATOM 606 N N . GLY A 1 80 ? 14.317 12.035 -4.733 1.00 60.75 80 GLY A N 1
ATOM 607 C CA . GLY A 1 80 ? 13.246 11.052 -4.872 1.00 60.75 80 GLY A CA 1
ATOM 608 C C . GLY A 1 80 ? 12.401 10.946 -3.605 1.00 60.75 80 GLY A C 1
ATOM 609 O O . GLY A 1 80 ? 11.177 10.993 -3.694 1.00 60.75 80 GLY A O 1
ATOM 610 N N . ASN A 1 81 ? 13.035 10.894 -2.425 1.00 64.31 81 ASN A N 1
ATOM 611 C CA . ASN A 1 81 ? 12.327 10.742 -1.151 1.00 64.31 81 ASN A CA 1
ATOM 612 C C . ASN A 1 81 ? 11.293 11.844 -0.909 1.00 64.31 81 ASN A C 1
ATOM 614 O O . ASN A 1 81 ? 10.181 11.532 -0.498 1.00 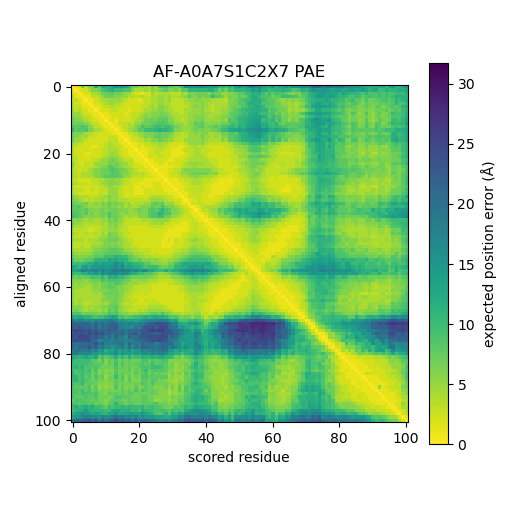64.31 81 ASN A O 1
ATOM 618 N N . LYS A 1 82 ? 11.607 13.112 -1.203 1.00 68.81 82 LYS A N 1
ATOM 619 C CA . LYS A 1 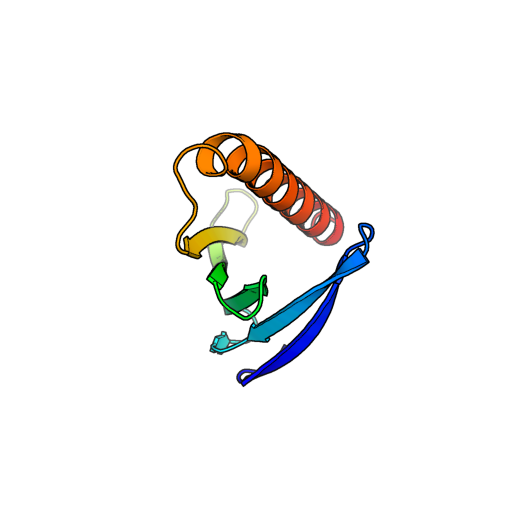82 ? 10.650 14.207 -0.991 1.00 68.81 82 LYS A CA 1
ATOM 620 C C . LYS A 1 82 ? 9.416 14.075 -1.887 1.00 68.81 82 LYS A C 1
ATOM 622 O O . LYS A 1 82 ? 8.303 14.126 -1.381 1.00 68.81 82 LYS A O 1
ATOM 627 N N . ALA A 1 83 ? 9.601 13.836 -3.186 1.00 68.56 83 ALA A N 1
ATOM 628 C CA . ALA A 1 83 ? 8.485 13.668 -4.121 1.00 68.56 83 ALA A CA 1
ATOM 629 C C . ALA A 1 83 ? 7.626 12.429 -3.797 1.00 68.56 83 ALA A C 1
ATOM 631 O O . ALA A 1 83 ? 6.410 12.447 -3.971 1.00 68.56 83 ALA A O 1
ATOM 632 N N . ILE A 1 84 ? 8.250 11.357 -3.303 1.00 69.44 84 ILE A N 1
ATOM 633 C CA . ILE A 1 84 ? 7.568 10.135 -2.861 1.00 69.44 84 ILE A CA 1
ATOM 634 C C . ILE A 1 84 ? 6.748 10.377 -1.593 1.00 69.44 84 ILE A C 1
ATOM 636 O O . ILE A 1 84 ? 5.598 9.940 -1.523 1.00 69.44 84 ILE A O 1
ATOM 640 N N . ILE A 1 85 ? 7.336 11.051 -0.600 1.00 73.5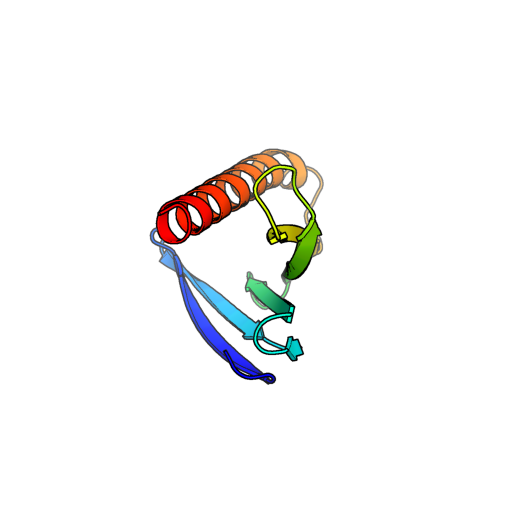6 85 ILE A N 1
ATOM 641 C CA . ILE A 1 85 ? 6.663 11.408 0.653 1.00 73.56 85 ILE A CA 1
ATOM 642 C C . ILE A 1 85 ? 5.487 12.332 0.343 1.00 73.56 85 ILE A C 1
ATOM 644 O O . ILE A 1 85 ? 4.362 12.010 0.704 1.00 73.56 85 ILE A O 1
ATOM 648 N N . GLU A 1 86 ? 5.703 13.402 -0.425 1.00 78.88 86 GLU A N 1
ATOM 649 C CA . GLU A 1 86 ? 4.636 14.322 -0.831 1.00 78.88 86 GLU A CA 1
ATOM 650 C C . GLU A 1 86 ? 3.547 13.608 -1.643 1.00 78.88 86 GLU A C 1
ATOM 652 O O . GLU A 1 86 ? 2.358 13.832 -1.425 1.00 78.88 86 GLU A O 1
ATOM 657 N N . GLY A 1 87 ? 3.914 12.719 -2.570 1.00 74.00 87 GLY A N 1
ATOM 658 C CA . GLY A 1 87 ? 2.950 11.920 -3.329 1.00 74.00 87 GLY A CA 1
ATOM 659 C C . GLY A 1 87 ? 2.121 10.995 -2.433 1.00 74.00 87 GLY A C 1
ATOM 660 O O . GLY A 1 87 ? 0.908 10.881 -2.610 1.00 74.00 87 GLY A O 1
ATOM 661 N N . THR A 1 88 ? 2.764 10.383 -1.440 1.00 74.56 88 THR A N 1
ATOM 662 C CA . THR A 1 88 ? 2.138 9.530 -0.424 1.00 74.56 88 THR A CA 1
ATOM 663 C C . THR A 1 88 ? 1.177 10.321 0.460 1.00 74.56 88 THR A C 1
ATOM 665 O O . THR A 1 88 ? 0.016 9.936 0.594 1.00 74.56 88 THR A O 1
ATOM 668 N N . GLU A 1 89 ? 1.625 11.439 1.028 1.00 79.56 89 GLU A N 1
ATOM 669 C CA . GLU A 1 89 ? 0.826 12.298 1.904 1.00 79.56 89 GLU A CA 1
ATOM 670 C C . GLU A 1 89 ? -0.380 12.880 1.163 1.00 79.56 89 GLU A C 1
ATOM 672 O O . GLU A 1 89 ? -1.505 12.814 1.656 1.00 79.56 89 GLU A O 1
ATOM 677 N N . ASN A 1 90 ? -0.180 13.375 -0.062 1.00 80.56 90 ASN A N 1
ATOM 678 C CA . ASN A 1 90 ? -1.270 13.887 -0.893 1.00 80.56 90 ASN A CA 1
ATOM 679 C C . ASN A 1 90 ? -2.256 12.781 -1.295 1.00 80.56 90 ASN A C 1
ATOM 681 O O . ASN A 1 90 ? -3.470 13.002 -1.302 1.00 80.56 90 ASN A O 1
ATOM 685 N N . GLY A 1 91 ? -1.756 11.582 -1.607 1.00 76.31 91 GLY A N 1
ATOM 686 C CA . GLY A 1 91 ? -2.587 10.411 -1.883 1.00 76.31 91 GLY A CA 1
ATOM 687 C C . GLY A 1 91 ? -3.460 10.038 -0.684 1.00 76.31 91 GLY A C 1
ATOM 688 O O . GLY A 1 91 ? -4.675 9.892 -0.827 1.00 76.31 91 GLY A O 1
ATOM 689 N N . LEU A 1 92 ? -2.863 9.970 0.509 1.00 76.62 92 LEU A N 1
ATOM 690 C CA . LEU A 1 92 ? -3.574 9.716 1.761 1.00 76.62 92 LEU A CA 1
ATOM 691 C C . LEU A 1 92 ? -4.599 10.799 2.085 1.00 76.62 92 LEU A C 1
ATOM 693 O O . LEU A 1 92 ? -5.733 10.475 2.426 1.00 76.62 92 LEU A O 1
ATOM 697 N N . ALA A 1 93 ? -4.241 12.074 1.931 1.00 80.94 93 ALA A N 1
ATOM 698 C CA . ALA A 1 93 ? -5.155 13.186 2.164 1.00 80.94 93 ALA A CA 1
ATOM 699 C C . ALA A 1 93 ? -6.380 13.120 1.236 1.00 80.94 93 ALA A C 1
ATOM 701 O O . ALA A 1 93 ? -7.499 13.414 1.658 1.00 80.94 93 ALA A O 1
ATOM 702 N N . ASN A 1 94 ? -6.198 12.703 -0.020 1.00 78.94 94 ASN A N 1
ATOM 703 C CA . ASN A 1 94 ? -7.303 12.514 -0.960 1.00 78.94 94 ASN A CA 1
ATOM 704 C C . ASN A 1 94 ? -8.209 11.339 -0.578 1.00 78.94 94 ASN A C 1
ATOM 706 O O . ASN A 1 94 ? -9.430 11.464 -0.683 1.00 78.94 94 ASN A O 1
ATOM 710 N N . ILE A 1 95 ? -7.630 10.233 -0.103 1.00 74.88 95 ILE A N 1
ATOM 711 C CA . ILE A 1 95 ? -8.389 9.103 0.445 1.00 74.88 95 ILE A CA 1
ATOM 712 C C . ILE A 1 95 ? -9.195 9.581 1.657 1.00 74.88 95 ILE A C 1
ATOM 714 O O . ILE A 1 95 ? -10.415 9.445 1.666 1.00 74.88 95 ILE A O 1
ATOM 718 N N . ALA A 1 96 ? -8.550 10.228 2.630 1.00 73.62 96 ALA A N 1
ATOM 719 C CA . ALA A 1 96 ? -9.207 10.737 3.830 1.00 73.62 96 ALA A CA 1
ATOM 720 C C . ALA A 1 96 ? -10.378 11.675 3.498 1.00 73.62 96 ALA A C 1
ATOM 722 O O . ALA A 1 96 ? -11.458 11.502 4.047 1.00 73.62 96 ALA A O 1
ATOM 723 N N . LYS A 1 97 ? -10.227 12.596 2.535 1.00 77.38 97 LYS A N 1
ATOM 724 C CA . LYS A 1 97 ? -11.327 13.467 2.067 1.00 77.38 97 LYS A CA 1
ATOM 725 C C . LYS A 1 97 ? -12.520 12.705 1.486 1.00 77.38 97 LYS A C 1
ATOM 727 O O . LYS A 1 97 ? -13.639 13.194 1.564 1.00 77.38 97 LYS A O 1
ATOM 732 N N . HIS A 1 98 ? -12.295 11.550 0.863 1.00 71.19 98 HIS A N 1
ATOM 733 C CA . HIS A 1 98 ? -13.373 10.731 0.304 1.00 71.19 98 HIS A CA 1
ATOM 734 C C . HIS A 1 98 ? -14.135 9.932 1.369 1.00 71.19 98 HIS A C 1
ATOM 736 O O . HIS A 1 98 ? -15.301 9.602 1.152 1.00 71.19 98 HIS A O 1
ATOM 742 N N . PHE A 1 99 ? -13.490 9.625 2.498 1.00 65.44 99 PHE A N 1
ATOM 743 C CA . PHE A 1 99 ? -14.063 8.811 3.574 1.00 65.44 99 PHE A CA 1
ATOM 744 C C . PHE A 1 99 ? -14.462 9.614 4.823 1.00 65.44 99 PHE A C 1
ATOM 746 O O . PHE A 1 99 ? -15.241 9.111 5.626 1.00 65.44 99 PHE A O 1
ATOM 753 N N . ALA A 1 100 ? -13.995 10.856 4.970 1.00 56.38 100 ALA A N 1
ATOM 754 C CA . ALA A 1 100 ? -14.475 11.809 5.965 1.00 56.38 100 ALA A CA 1
ATOM 755 C C . ALA A 1 100 ? -15.805 12.417 5.486 1.00 56.38 100 ALA A C 1
ATOM 757 O O . ALA A 1 100 ? -15.822 13.423 4.775 1.00 56.38 100 ALA A O 1
ATOM 758 N N . LYS A 1 101 ? -16.914 11.764 5.832 1.00 45.94 101 LYS A N 1
ATOM 759 C CA . LYS A 1 101 ? -18.257 12.353 5.809 1.00 45.94 101 LYS A CA 1
ATOM 760 C C . LYS A 1 101 ? -18.729 12.585 7.230 1.00 45.94 101 LYS A C 1
ATOM 762 O O . LYS A 1 101 ? -18.547 11.652 8.039 1.00 45.94 101 LYS A O 1
#